Protein AF-A0A952B3N2-F1 (afdb_monomer_lite)

Radius of gyration: 26.44 Å; chains: 1; bounding box: 56×38×60 Å

Secondary structure (DSSP, 8-state):
------------------------S-TT---TTGGGS----S--------HHHHHHHTTSS-HHHHHHHHHHHHH-TTS-HHHHHTT--

Foldseek 3D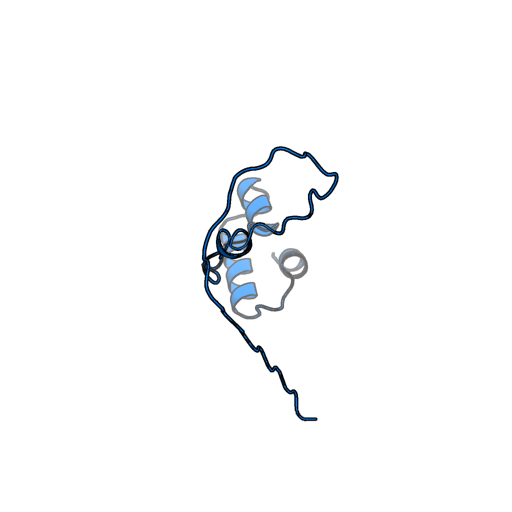i:
DDDDDDDDDDDDDDDDDDDDDDPDPCPPPPPPCPVVVDDDDDDPPPPPCDPLNVCVVVVVDDPVQSVVLVVVCVVPVPDDSVVSNVVGD

pLDDT: mean 73.14, std 18.51, range [41.62, 96.5]

Structure (mmCIF, N/CA/C/O backbone):
data_AF-A0A952B3N2-F1
#
_entry.id   AF-A0A952B3N2-F1
#
loop_
_atom_site.group_PDB
_atom_site.id
_atom_site.type_symbol
_atom_site.label_atom_id
_atom_site.label_alt_id
_atom_site.label_comp_id
_atom_site.label_asym_id
_ato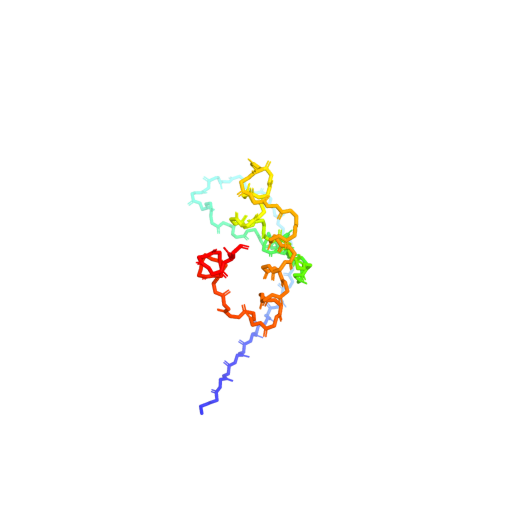m_site.label_entity_id
_atom_site.label_seq_id
_atom_site.pdbx_PDB_ins_code
_atom_site.Cartn_x
_atom_site.Cartn_y
_atom_site.Cartn_z
_atom_site.occupancy
_atom_site.B_iso_or_equiv
_atom_site.auth_seq_id
_atom_site.auth_comp_id
_atom_site.auth_asym_id
_atom_site.auth_atom_id
_atom_site.pdbx_PDB_model_num
ATOM 1 N N . MET A 1 1 ? 27.158 -30.527 -5.273 1.00 41.62 1 MET A N 1
ATOM 2 C CA . MET A 1 1 ? 27.066 -30.095 -6.684 1.00 41.62 1 MET A CA 1
ATOM 3 C C . MET A 1 1 ? 27.881 -28.818 -6.820 1.00 41.62 1 MET A C 1
ATOM 5 O O . MET A 1 1 ? 27.648 -27.902 -6.046 1.00 41.62 1 MET A O 1
ATOM 9 N N . LYS A 1 2 ? 28.911 -28.798 -7.673 1.00 53.66 2 LYS A N 1
ATOM 10 C CA . LYS A 1 2 ? 29.803 -27.640 -7.857 1.00 53.66 2 LYS A CA 1
ATOM 11 C C . LYS A 1 2 ? 29.393 -26.944 -9.155 1.00 53.66 2 LYS A C 1
ATOM 13 O O . LYS A 1 2 ? 29.475 -27.568 -10.207 1.00 53.66 2 LYS A O 1
ATOM 18 N N . SER A 1 3 ? 28.901 -25.711 -9.061 1.00 47.06 3 SER A N 1
ATOM 19 C CA . SER A 1 3 ? 28.593 -24.879 -10.227 1.00 47.06 3 SER A CA 1
ATOM 20 C C . SER A 1 3 ? 29.884 -24.227 -10.716 1.00 47.06 3 SER A C 1
ATOM 22 O O . SER A 1 3 ? 30.561 -23.550 -9.944 1.00 47.06 3 SER A O 1
ATOM 24 N N . PHE A 1 4 ? 30.245 -24.470 -11.973 1.00 56.75 4 PHE A N 1
ATOM 25 C CA . PHE A 1 4 ? 31.351 -23.804 -12.651 1.00 56.75 4 PHE A CA 1
ATOM 26 C C . PHE A 1 4 ? 30.756 -22.758 -13.597 1.00 56.75 4 PHE A C 1
ATOM 28 O O . PHE A 1 4 ? 30.355 -23.091 -14.708 1.00 56.75 4 PHE A O 1
ATOM 35 N N . LEU A 1 5 ? 30.686 -21.498 -13.162 1.00 52.97 5 LEU A N 1
ATOM 36 C CA . LEU A 1 5 ? 30.446 -20.366 -14.060 1.00 52.97 5 LEU A CA 1
ATOM 37 C C . LEU A 1 5 ? 31.803 -19.838 -14.533 1.00 52.97 5 LEU A C 1
ATOM 39 O O . LEU A 1 5 ? 32.477 -19.096 -13.822 1.00 52.97 5 LEU A O 1
ATOM 43 N N . GLY A 1 6 ? 32.222 -20.269 -15.720 1.00 43.66 6 GLY A N 1
ATOM 44 C CA . GLY A 1 6 ? 33.392 -19.738 -16.411 1.00 43.66 6 GLY A CA 1
ATOM 45 C C . GLY A 1 6 ? 32.964 -18.758 -17.496 1.00 43.66 6 GLY A C 1
ATOM 46 O O . GLY A 1 6 ? 32.546 -19.186 -18.566 1.00 43.66 6 GLY A O 1
ATOM 47 N N . PHE A 1 7 ? 33.102 -17.456 -17.247 1.00 57.56 7 PHE A N 1
ATOM 48 C CA . PHE A 1 7 ? 33.068 -16.448 -18.307 1.00 57.56 7 PHE A CA 1
ATOM 49 C C . PHE A 1 7 ? 34.498 -16.233 -18.811 1.00 57.56 7 PHE A C 1
ATOM 51 O O . PHE A 1 7 ? 35.312 -15.607 -18.134 1.00 57.56 7 PHE A O 1
ATOM 58 N N . GLN A 1 8 ? 34.831 -16.769 -19.988 1.00 53.66 8 GLN A N 1
ATOM 59 C CA . GLN A 1 8 ? 36.034 -16.348 -20.708 1.00 53.66 8 GLN A CA 1
ATOM 60 C C . GLN A 1 8 ? 35.679 -15.178 -21.626 1.00 53.66 8 GLN A C 1
ATOM 62 O O . GLN A 1 8 ? 35.129 -15.379 -22.705 1.00 53.66 8 GLN A O 1
ATOM 67 N N . LEU A 1 9 ? 36.040 -13.956 -21.224 1.00 53.19 9 LEU A N 1
ATOM 68 C CA . LEU A 1 9 ? 36.166 -12.842 -22.162 1.00 53.19 9 LEU A CA 1
ATOM 69 C C . LEU A 1 9 ? 37.513 -12.967 -22.884 1.00 53.19 9 LEU A C 1
ATOM 71 O O . LEU A 1 9 ? 38.571 -12.717 -22.305 1.00 53.19 9 LEU A O 1
ATOM 75 N N . LYS A 1 10 ? 37.480 -13.343 -24.163 1.00 44.09 10 LYS A N 1
ATOM 76 C CA . LYS A 1 10 ? 38.637 -13.257 -25.059 1.00 44.09 10 LYS A CA 1
ATOM 77 C C . LYS A 1 10 ? 38.502 -11.986 -25.900 1.00 44.09 10 LYS A C 1
ATOM 79 O O . LYS A 1 10 ? 38.006 -12.027 -27.016 1.00 44.09 10 LYS A O 1
ATOM 84 N N . GLY A 1 11 ? 38.928 -10.848 -25.358 1.00 49.94 11 GLY A N 1
ATOM 85 C CA . GLY A 1 11 ? 39.071 -9.623 -26.145 1.00 49.94 11 GLY A CA 1
ATOM 86 C C . GLY A 1 11 ? 40.335 -9.688 -27.002 1.00 49.94 11 GLY A C 1
ATOM 87 O O . GLY A 1 11 ? 41.434 -9.810 -26.457 1.00 49.94 11 GLY A O 1
ATOM 88 N N . LYS A 1 12 ? 40.201 -9.603 -28.330 1.00 43.06 12 LYS A N 1
ATOM 89 C CA . LYS A 1 12 ? 41.318 -9.290 -29.230 1.00 43.06 12 LYS A CA 1
ATOM 90 C C . LYS A 1 12 ? 40.925 -8.213 -30.245 1.00 43.06 12 LYS A C 1
ATOM 92 O O . LYS A 1 12 ? 39.978 -8.391 -30.993 1.00 43.06 12 LYS A O 1
ATOM 97 N N . GLN A 1 13 ? 41.699 -7.128 -30.166 1.00 42.06 13 GLN A N 1
ATOM 98 C CA . GLN A 1 13 ? 42.068 -6.095 -31.143 1.00 42.06 13 GLN A CA 1
ATOM 99 C C . GLN A 1 13 ? 41.140 -5.803 -32.331 1.00 42.06 13 GLN A C 1
ATOM 101 O O . GLN A 1 13 ? 40.990 -6.601 -33.248 1.00 42.06 13 GLN A O 1
ATOM 106 N N . SER A 1 14 ? 40.661 -4.559 -32.340 1.00 46.56 14 SER A N 1
ATOM 107 C CA . SER A 1 14 ? 40.159 -3.836 -33.505 1.00 46.56 14 SER A CA 1
ATOM 108 C C . SER A 1 14 ? 41.333 -3.318 -34.337 1.00 46.56 14 SER A C 1
ATOM 110 O O . SER A 1 14 ? 42.034 -2.419 -33.876 1.00 46.56 14 SER A O 1
ATOM 112 N N . GLU A 1 15 ? 41.490 -3.811 -35.566 1.00 52.44 15 GLU A N 1
ATOM 113 C CA . GLU A 1 15 ? 42.245 -3.132 -36.623 1.00 52.44 15 GLU A CA 1
ATOM 114 C C . GLU A 1 15 ? 41.504 -3.251 -37.974 1.00 52.44 15 GLU A C 1
ATOM 116 O O . GLU A 1 15 ? 41.337 -4.348 -38.495 1.00 52.44 15 GLU A O 1
ATOM 121 N N . ASN A 1 16 ? 41.129 -2.082 -38.521 1.00 50.59 16 ASN A N 1
ATOM 122 C CA . ASN A 1 16 ? 40.753 -1.754 -39.912 1.00 50.59 16 ASN A CA 1
ATOM 123 C C . ASN A 1 16 ? 39.414 -2.275 -40.489 1.00 50.59 16 ASN A C 1
ATOM 125 O O . ASN A 1 16 ? 39.297 -3.442 -40.836 1.00 50.59 16 ASN A O 1
ATOM 129 N N . ASN A 1 17 ? 38.473 -1.357 -40.766 1.00 45.25 17 ASN A N 1
ATOM 130 C CA . ASN A 1 17 ? 37.304 -1.603 -41.628 1.00 45.25 17 ASN A CA 1
ATOM 131 C C . ASN A 1 17 ? 37.323 -0.670 -42.855 1.00 45.25 17 ASN A C 1
ATOM 133 O O . ASN A 1 17 ? 37.286 0.550 -42.670 1.00 45.25 17 ASN A O 1
ATOM 137 N N . PRO A 1 18 ? 37.308 -1.184 -44.098 1.00 48.28 18 PRO A N 1
ATOM 138 C CA . PRO A 1 18 ? 36.745 -0.466 -45.230 1.00 48.28 18 PRO A CA 1
ATOM 139 C C . PRO A 1 18 ? 35.226 -0.700 -45.293 1.00 48.28 18 PRO A C 1
ATOM 141 O O . PRO A 1 18 ? 34.743 -1.816 -45.122 1.00 48.28 18 PRO A O 1
ATOM 144 N N . ILE A 1 19 ? 34.486 0.382 -45.525 1.00 53.22 19 ILE A N 1
ATOM 145 C CA . ILE A 1 19 ? 33.029 0.403 -45.690 1.00 53.22 19 ILE A CA 1
ATOM 146 C C . ILE A 1 19 ? 32.694 -0.231 -47.046 1.00 53.22 19 ILE A C 1
ATOM 148 O O . ILE A 1 19 ? 33.140 0.283 -48.072 1.00 53.22 19 ILE A O 1
ATOM 152 N N . ILE A 1 20 ? 31.914 -1.314 -47.057 1.00 51.38 20 ILE A N 1
ATOM 153 C CA . ILE A 1 20 ? 31.260 -1.831 -48.266 1.00 51.38 20 ILE A CA 1
ATOM 154 C C . ILE A 1 20 ? 29.766 -1.963 -47.970 1.00 51.38 20 ILE A C 1
ATOM 156 O O . ILE A 1 20 ? 29.368 -2.625 -47.014 1.00 51.38 20 ILE A O 1
ATOM 160 N N . GLU A 1 21 ? 28.980 -1.257 -48.784 1.00 58.72 21 GLU A N 1
ATOM 161 C CA . GLU A 1 21 ? 27.535 -1.387 -48.944 1.00 58.72 21 GLU A CA 1
ATOM 162 C C . GLU A 1 21 ? 27.195 -2.815 -49.371 1.00 58.72 21 GLU A C 1
ATOM 164 O O . GLU A 1 21 ? 27.499 -3.186 -50.496 1.00 58.72 21 GLU A O 1
ATOM 169 N N . ASP A 1 22 ? 26.550 -3.588 -48.504 1.00 48.84 22 ASP A N 1
ATOM 170 C CA . ASP A 1 22 ? 25.654 -4.669 -48.911 1.00 48.84 22 ASP A CA 1
ATOM 171 C C . ASP A 1 22 ? 24.660 -4.900 -47.767 1.00 48.84 22 ASP A C 1
ATOM 173 O O . ASP A 1 22 ? 25.005 -5.347 -46.675 1.00 48.84 22 ASP A O 1
ATOM 177 N N . LEU A 1 23 ? 23.410 -4.501 -48.005 1.00 58.28 23 LEU A N 1
ATOM 178 C CA . LEU A 1 23 ? 22.283 -4.693 -47.098 1.00 58.28 23 LEU A CA 1
ATOM 179 C C . LEU A 1 23 ? 21.852 -6.165 -47.173 1.00 58.28 23 LEU A C 1
ATOM 181 O O . LEU A 1 23 ? 20.901 -6.508 -47.875 1.00 58.28 23 LEU A O 1
ATOM 185 N N . ASP A 1 24 ? 22.598 -7.029 -46.487 1.00 49.56 24 ASP A N 1
ATOM 186 C CA . ASP A 1 24 ? 22.232 -8.423 -46.259 1.00 49.56 24 ASP A CA 1
ATOM 187 C C . ASP A 1 24 ? 21.190 -8.510 -45.133 1.00 49.56 24 ASP A C 1
ATOM 189 O O . ASP A 1 24 ? 21.170 -7.730 -44.179 1.00 49.56 24 ASP A O 1
ATOM 193 N N . THR A 1 25 ? 20.285 -9.467 -45.269 1.00 54.78 25 THR A N 1
ATOM 194 C CA . THR A 1 25 ? 19.196 -9.811 -44.349 1.00 54.78 25 THR A CA 1
ATOM 195 C C . THR A 1 25 ? 19.699 -10.409 -43.027 1.00 54.78 25 THR A C 1
ATOM 197 O O . THR A 1 25 ? 19.282 -11.491 -42.624 1.00 54.78 25 THR A O 1
ATOM 200 N N . SER A 1 26 ? 20.575 -9.700 -42.319 1.00 49.50 26 SER A N 1
ATOM 201 C CA . SER A 1 26 ? 21.026 -10.034 -40.970 1.00 49.50 26 SER A CA 1
ATOM 202 C C . SER A 1 26 ? 20.741 -8.879 -40.010 1.00 49.50 26 SER A C 1
ATOM 204 O O . SER A 1 26 ? 21.645 -8.263 -39.454 1.00 49.50 26 SER A O 1
ATOM 206 N N . CYS A 1 27 ? 19.465 -8.580 -39.758 1.00 48.56 27 CYS A N 1
ATOM 207 C CA . CYS A 1 27 ? 19.065 -7.671 -38.673 1.00 48.56 27 CYS A CA 1
ATOM 208 C C . CYS A 1 27 ? 19.310 -8.257 -37.262 1.00 48.56 27 CYS A C 1
ATOM 210 O O . CYS A 1 27 ? 18.621 -7.875 -36.323 1.00 48.56 27 CYS A O 1
ATOM 212 N N . ASP A 1 28 ? 20.286 -9.153 -37.116 1.00 56.38 28 ASP A N 1
ATOM 213 C CA . ASP A 1 28 ? 20.730 -9.746 -35.854 1.00 56.38 28 ASP A CA 1
ATOM 214 C C . ASP A 1 28 ? 22.191 -9.360 -35.557 1.00 56.38 28 ASP A C 1
ATOM 216 O O . ASP A 1 28 ? 22.929 -10.089 -34.894 1.00 56.38 28 ASP A O 1
ATOM 220 N N . GLU A 1 29 ? 22.647 -8.202 -36.046 1.00 61.59 29 GLU A N 1
ATOM 221 C CA . GLU A 1 29 ? 23.822 -7.554 -35.469 1.00 61.59 29 GLU A CA 1
ATOM 222 C C . GLU A 1 29 ? 23.454 -7.129 -34.045 1.00 61.59 29 GLU A C 1
ATOM 224 O O . GLU A 1 29 ? 22.888 -6.059 -33.811 1.00 61.59 29 GLU A O 1
ATOM 229 N N . GLU A 1 30 ? 23.717 -8.012 -33.079 1.00 64.19 30 GLU A N 1
ATOM 230 C CA . GLU A 1 30 ? 23.617 -7.700 -31.659 1.00 64.19 30 GLU A CA 1
ATOM 231 C C . GLU A 1 30 ? 24.422 -6.423 -31.393 1.00 64.19 30 GLU A C 1
ATOM 233 O O . GLU A 1 30 ? 25.656 -6.426 -31.385 1.00 64.19 30 GLU A O 1
ATOM 238 N N . ILE A 1 31 ? 23.726 -5.301 -31.194 1.00 69.06 31 ILE A N 1
ATOM 239 C CA . ILE A 1 31 ? 24.371 -4.033 -30.867 1.00 69.06 31 ILE A CA 1
ATOM 240 C C . ILE A 1 31 ? 24.959 -4.182 -29.461 1.00 69.06 31 ILE A C 1
ATOM 242 O O . ILE A 1 31 ? 24.276 -4.036 -28.440 1.00 69.06 31 ILE A O 1
ATOM 246 N N . SER A 1 32 ? 26.249 -4.511 -29.423 1.00 69.69 32 SER A N 1
ATOM 247 C CA . SER A 1 32 ? 27.024 -4.669 -28.199 1.00 69.69 32 SER A CA 1
ATOM 248 C C . SER A 1 32 ? 26.899 -3.407 -27.345 1.00 69.69 32 SER A C 1
ATOM 250 O O . SER A 1 32 ? 27.235 -2.307 -27.780 1.00 69.69 32 SER A O 1
ATOM 252 N N . GLY A 1 33 ? 26.373 -3.562 -26.128 1.00 69.62 33 GLY A N 1
ATOM 253 C CA . GLY A 1 33 ? 26.194 -2.465 -25.177 1.00 69.62 33 GLY A CA 1
ATOM 254 C C . GLY A 1 33 ? 24.763 -1.941 -25.024 1.00 69.62 33 GLY A C 1
ATOM 255 O O . GLY A 1 33 ? 24.508 -1.258 -24.037 1.00 69.62 33 GLY A O 1
ATOM 256 N N . LEU A 1 34 ? 23.794 -2.308 -25.880 1.00 72.38 34 LEU A N 1
ATOM 257 C CA . LEU A 1 34 ? 22.384 -1.936 -25.635 1.00 72.38 34 LEU A CA 1
ATOM 258 C C . LEU A 1 34 ? 21.849 -2.508 -24.316 1.00 72.38 34 LEU A C 1
ATOM 260 O O . LEU A 1 34 ? 21.099 -1.840 -23.608 1.00 72.38 34 LEU A O 1
ATOM 264 N N . SER A 1 35 ? 22.289 -3.710 -23.941 1.00 68.81 35 SER A N 1
ATOM 265 C CA . SER A 1 35 ? 21.963 -4.336 -22.654 1.00 68.81 35 SER A CA 1
ATOM 266 C C . SER A 1 35 ? 22.511 -3.573 -21.440 1.00 68.81 35 SER A C 1
ATOM 268 O O . SER A 1 35 ? 22.083 -3.831 -20.320 1.00 68.81 35 SER A O 1
ATOM 270 N N . GLN A 1 36 ? 23.427 -2.621 -21.646 1.00 72.50 36 GLN A N 1
ATOM 271 C CA . GLN A 1 36 ? 23.991 -1.765 -20.598 1.00 72.50 36 GLN A CA 1
ATOM 272 C C . GLN A 1 36 ? 23.219 -0.444 -20.441 1.00 72.50 36 GLN A C 1
ATOM 274 O O . GLN A 1 36 ? 23.426 0.263 -19.458 1.00 72.50 36 GLN A O 1
ATOM 279 N N . LEU A 1 37 ? 22.324 -0.104 -21.381 1.00 78.56 37 LEU A N 1
ATOM 280 C CA . LEU A 1 37 ? 21.572 1.158 -21.365 1.00 78.56 37 LEU A CA 1
ATOM 281 C C . LEU A 1 37 ? 20.420 1.168 -20.355 1.00 78.56 37 LEU A C 1
ATOM 283 O O . LEU A 1 37 ? 19.965 2.240 -19.961 1.00 78.56 37 LEU A O 1
ATOM 287 N N . TYR A 1 38 ? 19.951 -0.005 -19.927 1.00 71.31 38 TYR A N 1
ATOM 288 C CA . TYR A 1 38 ? 18.916 -0.129 -18.907 1.00 71.31 38 TYR A CA 1
ATOM 289 C C . TYR A 1 38 ? 19.418 -0.980 -17.744 1.00 71.31 38 TYR A C 1
ATOM 291 O O . TYR A 1 38 ? 19.236 -2.194 -17.697 1.00 71.31 38 TYR A O 1
ATOM 299 N N . CYS A 1 39 ? 20.065 -0.310 -16.796 1.00 69.12 39 CYS A N 1
ATOM 300 C CA . CYS A 1 39 ? 20.381 -0.858 -15.487 1.00 69.12 39 CYS A CA 1
ATOM 301 C C . CYS A 1 39 ? 19.538 -0.073 -14.474 1.00 69.12 39 CYS A C 1
ATOM 303 O O . CYS A 1 39 ? 19.999 0.963 -13.988 1.00 69.12 39 CYS A O 1
ATOM 305 N N . PRO A 1 40 ? 18.265 -0.458 -14.251 1.00 72.62 40 PRO A N 1
ATOM 306 C CA . PRO A 1 40 ? 17.435 0.234 -13.279 1.00 72.62 40 PRO A CA 1
ATOM 307 C C . PRO A 1 40 ? 18.153 0.191 -11.934 1.00 72.62 40 PRO A C 1
ATOM 309 O O . PRO A 1 40 ? 18.727 -0.837 -11.564 1.00 72.62 40 PRO A O 1
ATOM 312 N N . GLU A 1 41 ? 18.160 1.320 -11.226 1.00 77.00 41 GLU A N 1
ATOM 313 C CA . GLU A 1 41 ? 18.751 1.369 -9.894 1.00 77.00 41 GLU A CA 1
ATOM 314 C C . GLU A 1 41 ? 18.148 0.245 -9.038 1.00 77.00 41 GLU A C 1
ATOM 316 O O . GLU A 1 41 ? 16.935 0.015 -9.123 1.00 77.00 41 GLU A O 1
ATOM 321 N N . PRO A 1 42 ? 18.966 -0.480 -8.250 1.00 66.19 42 PRO A N 1
ATOM 322 C CA . PRO A 1 42 ? 18.484 -1.558 -7.404 1.00 66.19 42 PRO A CA 1
ATOM 323 C C . PRO A 1 42 ? 17.501 -0.984 -6.384 1.00 66.19 42 PRO A C 1
ATOM 325 O O . PRO A 1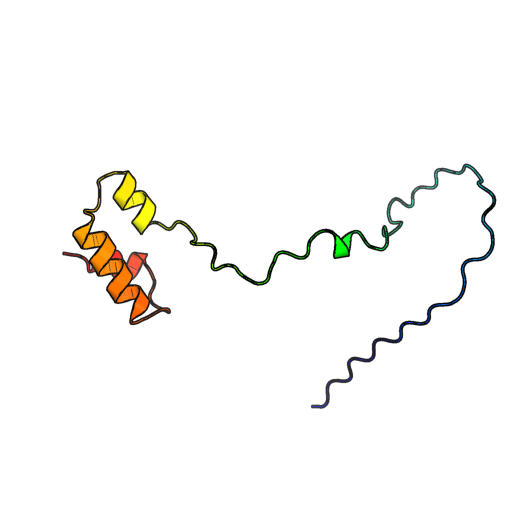 42 ? 17.895 -0.405 -5.376 1.00 66.19 42 PRO A O 1
ATOM 328 N N . GLU A 1 43 ? 16.222 -1.112 -6.729 1.00 64.25 43 GLU A N 1
ATOM 329 C CA . GLU A 1 43 ? 15.034 -0.920 -5.910 1.00 64.25 43 GLU A CA 1
ATOM 330 C C . GLU A 1 43 ? 15.161 0.214 -4.881 1.00 64.25 43 GLU A C 1
ATOM 332 O O . GLU A 1 43 ? 15.175 0.002 -3.668 1.00 64.25 43 GLU A O 1
ATOM 337 N N . SER A 1 44 ? 15.094 1.462 -5.358 1.00 58.28 44 SER A N 1
ATOM 338 C CA . SER A 1 44 ? 14.249 2.410 -4.626 1.00 58.28 44 SER A CA 1
ATOM 339 C C . SER A 1 44 ? 12.908 1.706 -4.481 1.00 58.28 44 SER A C 1
ATOM 341 O O . SER A 1 44 ? 12.336 1.336 -5.506 1.00 58.28 44 SER A O 1
ATOM 343 N N . ALA A 1 45 ? 12.481 1.412 -3.249 1.00 63.00 45 ALA A N 1
ATOM 344 C CA . ALA A 1 45 ? 11.224 0.731 -2.978 1.00 63.00 45 ALA A CA 1
ATOM 345 C C . ALA A 1 45 ? 10.114 1.488 -3.710 1.00 63.00 45 ALA A C 1
ATOM 347 O O . ALA A 1 45 ? 9.610 2.506 -3.229 1.00 63.00 45 ALA A O 1
ATOM 348 N N . ALA A 1 46 ? 9.796 1.037 -4.923 1.00 60.50 46 ALA A N 1
ATOM 349 C CA . ALA A 1 46 ? 8.763 1.634 -5.724 1.00 60.50 46 ALA A CA 1
ATOM 350 C C . ALA A 1 46 ? 7.511 1.376 -4.907 1.00 60.50 46 ALA A C 1
ATOM 352 O O . ALA A 1 46 ? 7.133 0.223 -4.703 1.00 60.50 46 ALA A O 1
ATOM 353 N N . ASN A 1 47 ? 6.933 2.435 -4.340 1.00 65.25 47 ASN A N 1
ATOM 354 C CA . ASN A 1 47 ? 5.647 2.337 -3.677 1.00 65.25 47 ASN A CA 1
ATOM 355 C C . ASN A 1 47 ? 4.653 1.938 -4.769 1.00 65.25 47 ASN A C 1
ATOM 357 O O . ASN A 1 47 ? 4.130 2.789 -5.489 1.00 65.25 47 ASN A O 1
ATOM 361 N N . VAL A 1 48 ? 4.487 0.629 -4.964 1.00 76.31 48 VAL A N 1
ATOM 362 C CA . VAL A 1 48 ? 3.539 0.078 -5.916 1.00 76.31 48 VAL A CA 1
ATOM 363 C C . VAL A 1 48 ? 2.175 0.459 -5.380 1.00 76.31 48 VAL A C 1
ATOM 365 O O . VAL A 1 48 ? 1.754 -0.025 -4.330 1.00 76.31 48 VAL A O 1
ATOM 368 N N . ARG A 1 49 ? 1.522 1.379 -6.089 1.00 86.44 49 ARG A N 1
ATOM 369 C CA . ARG A 1 49 ? 0.165 1.811 -5.783 1.00 86.44 49 ARG A CA 1
ATOM 370 C C . ARG A 1 49 ? -0.745 0.599 -5.867 1.00 86.44 49 ARG A C 1
ATOM 372 O O . ARG A 1 49 ? -0.818 -0.046 -6.914 1.00 86.44 49 ARG A O 1
ATOM 379 N N . ASP A 1 50 ? -1.399 0.280 -4.764 1.00 89.69 50 ASP A N 1
ATOM 380 C CA . ASP A 1 50 ? -2.225 -0.917 -4.653 1.00 89.69 50 ASP A CA 1
ATOM 381 C C . ASP A 1 50 ? -3.711 -0.576 -4.485 1.00 89.69 50 ASP A C 1
ATOM 383 O O . ASP A 1 50 ? -4.139 0.581 -4.527 1.00 89.69 50 ASP A O 1
ATOM 387 N N . VAL A 1 51 ? -4.527 -1.617 -4.312 1.00 92.38 51 VAL A N 1
ATOM 388 C CA . VAL A 1 51 ? -5.977 -1.483 -4.143 1.00 92.38 51 VAL A CA 1
ATOM 389 C C . VAL A 1 51 ? -6.353 -0.616 -2.935 1.00 92.38 51 VAL A C 1
ATOM 391 O O . VAL A 1 51 ? -7.365 0.081 -2.985 1.00 92.38 51 VAL A O 1
ATOM 394 N N . ALA A 1 52 ? -5.549 -0.603 -1.866 1.00 93.25 52 ALA A N 1
ATOM 395 C CA . ALA A 1 52 ? -5.827 0.222 -0.696 1.00 93.25 52 ALA A CA 1
ATOM 396 C C . ALA A 1 52 ? -5.650 1.711 -1.034 1.00 93.25 52 ALA A C 1
ATOM 398 O O . ALA A 1 52 ? -6.479 2.531 -0.641 1.00 93.25 52 ALA A O 1
ATOM 399 N N . ASP A 1 53 ? -4.633 2.068 -1.816 1.00 93.56 53 ASP A N 1
ATOM 400 C CA . ASP A 1 53 ? -4.430 3.456 -2.247 1.00 93.56 53 ASP A CA 1
ATOM 401 C C . ASP A 1 53 ? -5.570 3.939 -3.154 1.00 93.56 53 ASP A C 1
ATOM 403 O O . ASP A 1 53 ? -6.110 5.027 -2.952 1.00 93.56 53 ASP A O 1
ATOM 407 N N . VAL A 1 54 ? -6.021 3.092 -4.086 1.00 94.06 54 VAL A N 1
ATOM 408 C CA . VAL A 1 54 ? -7.162 3.404 -4.964 1.00 94.06 54 VAL A CA 1
ATOM 409 C C . VAL A 1 54 ? -8.446 3.617 -4.154 1.00 94.06 54 VAL A C 1
ATOM 411 O O . VAL A 1 54 ? -9.191 4.569 -4.392 1.00 94.06 54 VAL A O 1
ATOM 414 N N . LEU A 1 55 ? -8.713 2.768 -3.158 1.00 94.44 55 LEU A N 1
ATOM 415 C CA . LEU A 1 55 ? -9.902 2.899 -2.309 1.00 94.44 55 LEU A CA 1
ATOM 416 C C . LEU A 1 55 ? -9.888 4.181 -1.465 1.00 94.44 55 LEU A C 1
ATOM 418 O O . LEU A 1 55 ? -10.951 4.773 -1.247 1.00 94.44 55 LEU A O 1
ATOM 422 N N . LEU A 1 56 ? -8.710 4.617 -1.011 1.00 95.38 56 LEU A N 1
ATOM 423 C CA . LEU A 1 56 ? -8.552 5.875 -0.284 1.00 95.38 56 LEU A CA 1
ATOM 424 C C . LEU A 1 56 ? -8.889 7.076 -1.176 1.00 95.38 56 LEU A C 1
ATOM 426 O O . LEU A 1 56 ? -9.700 7.925 -0.808 1.00 95.38 56 LEU A O 1
ATOM 430 N N . GLU A 1 57 ? -8.334 7.118 -2.384 1.00 95.62 57 GLU A N 1
ATOM 431 C CA . GLU A 1 57 ? -8.563 8.203 -3.345 1.00 95.62 57 GLU A CA 1
ATOM 432 C C . GLU A 1 57 ? -10.018 8.297 -3.801 1.00 95.62 57 GLU A C 1
ATOM 434 O O . GLU A 1 57 ? -10.578 9.388 -3.924 1.00 95.62 57 GLU A O 1
ATOM 439 N N . MET A 1 58 ? -10.666 7.145 -3.985 1.00 96.50 58 MET A N 1
ATOM 440 C CA . MET A 1 58 ? -12.093 7.059 -4.294 1.00 96.50 58 MET A CA 1
ATOM 441 C C . MET A 1 58 ? -12.992 7.419 -3.103 1.00 96.50 58 MET A C 1
ATOM 443 O O . MET A 1 58 ? -14.219 7.354 -3.224 1.00 96.50 58 MET A O 1
ATOM 447 N N . LYS A 1 59 ? -12.413 7.772 -1.947 1.00 95.62 59 LYS A N 1
ATOM 448 C CA . LYS A 1 59 ? -13.121 8.047 -0.688 1.00 95.62 59 LYS A CA 1
ATOM 449 C C . LYS A 1 59 ? -14.018 6.880 -0.255 1.00 95.62 59 LYS A C 1
ATOM 451 O O . LYS A 1 59 ? -15.058 7.081 0.370 1.00 95.62 59 LYS A O 1
ATOM 456 N N . LYS A 1 60 ? -13.636 5.652 -0.624 1.00 95.19 60 LYS A N 1
ATOM 457 C CA . LYS A 1 60 ? -14.284 4.394 -0.208 1.00 95.19 60 LYS A CA 1
ATOM 458 C C . LYS A 1 60 ? -13.642 3.799 1.040 1.00 95.19 60 LYS A C 1
ATOM 460 O O . LYS A 1 60 ? -14.226 2.918 1.657 1.00 95.19 60 LYS A O 1
ATOM 465 N N . MET A 1 61 ? -12.477 4.309 1.416 1.00 94.69 61 MET A N 1
ATOM 466 C CA . MET A 1 61 ? -11.782 4.009 2.655 1.00 94.69 61 MET A CA 1
ATOM 467 C C . MET A 1 61 ? -11.371 5.320 3.325 1.00 94.69 61 MET A C 1
ATOM 469 O O . MET A 1 61 ? -11.044 6.291 2.647 1.00 94.69 61 MET A O 1
ATOM 473 N N . THR A 1 62 ? -11.399 5.355 4.656 1.00 95.50 62 THR A N 1
ATOM 474 C CA . THR A 1 62 ? -10.925 6.515 5.425 1.00 95.50 62 THR A CA 1
ATOM 475 C C . THR A 1 62 ? -9.415 6.463 5.665 1.00 95.50 62 THR A C 1
ATOM 477 O O . THR A 1 62 ? -8.826 5.382 5.714 1.00 95.50 62 THR A O 1
ATOM 480 N N . ASP A 1 63 ? -8.792 7.616 5.931 1.00 95.31 63 ASP A N 1
ATOM 481 C CA . ASP A 1 63 ? -7.361 7.687 6.277 1.00 95.31 63 ASP A CA 1
ATOM 482 C C . ASP A 1 63 ? -7.005 6.793 7.477 1.00 95.31 63 ASP A C 1
ATOM 484 O O . ASP A 1 63 ? -5.955 6.152 7.509 1.00 95.31 63 ASP A O 1
ATOM 488 N N . LYS A 1 64 ? -7.906 6.698 8.467 1.00 95.12 64 LYS A N 1
ATOM 489 C CA . LYS A 1 64 ? -7.710 5.855 9.658 1.00 95.12 64 LYS A CA 1
ATOM 490 C C . LYS A 1 64 ? -7.657 4.368 9.304 1.00 95.12 64 LYS A C 1
ATOM 492 O O . LYS A 1 64 ? -6.815 3.641 9.832 1.00 95.12 64 LYS A O 1
ATOM 497 N N . GLN A 1 65 ? -8.544 3.924 8.418 1.00 94.06 65 GLN A N 1
ATOM 498 C CA . GLN A 1 65 ? -8.593 2.541 7.945 1.00 94.06 65 GLN A CA 1
ATOM 499 C C . GLN A 1 65 ? -7.364 2.204 7.096 1.00 94.06 65 GLN A C 1
ATOM 501 O O . GLN A 1 65 ? -6.734 1.172 7.333 1.00 94.06 65 GLN A O 1
ATOM 506 N N . HIS A 1 66 ? -6.954 3.107 6.198 1.00 95.06 66 HIS A N 1
ATOM 507 C CA . HIS A 1 66 ? -5.729 2.954 5.405 1.00 95.06 66 HIS A CA 1
ATOM 508 C C . HIS A 1 66 ? -4.488 2.846 6.300 1.00 95.06 66 HIS A C 1
ATOM 510 O O . HIS A 1 66 ? -3.717 1.893 6.189 1.00 95.06 66 HIS A O 1
ATOM 516 N N . ALA A 1 67 ? -4.340 3.744 7.278 1.00 93.62 67 ALA A N 1
ATOM 517 C CA . ALA A 1 67 ? -3.224 3.708 8.221 1.00 93.62 67 ALA A CA 1
ATOM 518 C C . ALA A 1 67 ? -3.193 2.407 9.046 1.00 93.62 67 ALA A C 1
ATOM 520 O O . ALA A 1 67 ? -2.128 1.820 9.263 1.00 93.62 67 ALA A O 1
ATOM 521 N N . SER A 1 68 ? -4.362 1.924 9.482 1.00 93.94 68 SER A N 1
A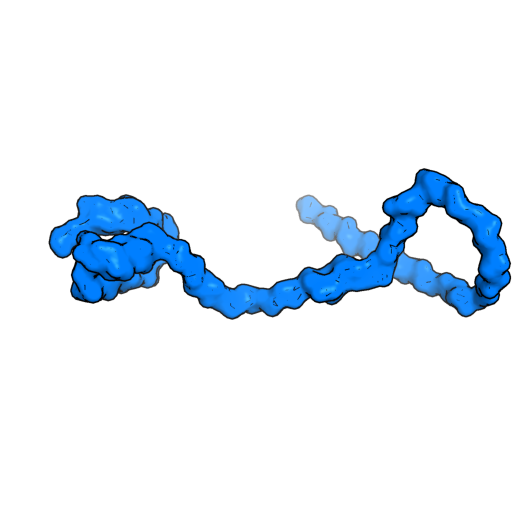TOM 522 C CA . SER A 1 68 ? -4.496 0.643 10.184 1.00 93.94 68 SER A CA 1
ATOM 52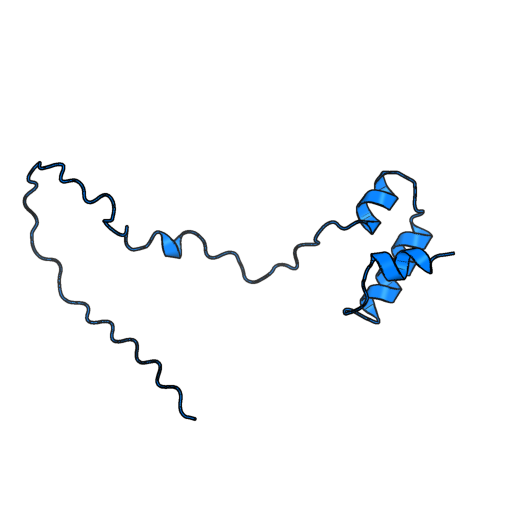3 C C . SER A 1 68 ? -4.076 -0.539 9.301 1.00 93.94 68 SER A C 1
ATOM 525 O O . SER A 1 68 ? -3.312 -1.400 9.750 1.00 93.94 68 SER A O 1
ATOM 527 N N . LEU A 1 69 ? -4.491 -0.547 8.028 1.00 93.88 69 LEU A N 1
ATOM 528 C CA . LEU A 1 69 ? -4.074 -1.544 7.038 1.00 93.88 69 LEU A CA 1
ATOM 529 C C . LEU A 1 69 ? -2.555 -1.572 6.891 1.00 93.88 69 LEU A C 1
ATOM 531 O O . LEU A 1 69 ? -1.941 -2.628 7.046 1.00 93.88 69 LEU A O 1
ATOM 535 N N . ARG A 1 70 ? -1.936 -0.411 6.646 1.00 92.50 70 ARG A N 1
ATOM 536 C CA . ARG A 1 70 ? -0.484 -0.299 6.443 1.00 92.50 70 ARG A CA 1
ATOM 537 C C . ARG A 1 70 ? 0.296 -0.748 7.673 1.00 92.50 70 ARG A C 1
ATOM 539 O O . ARG A 1 70 ? 1.328 -1.404 7.542 1.00 92.50 70 ARG A O 1
ATOM 546 N N . LYS A 1 71 ? -0.223 -0.485 8.876 1.00 92.94 71 LYS A N 1
ATOM 547 C CA . LYS A 1 71 ? 0.362 -0.997 10.123 1.00 92.94 71 LYS A CA 1
ATOM 548 C C . LYS A 1 71 ? 0.321 -2.528 10.186 1.00 92.94 71 LYS A C 1
ATOM 550 O O . LYS A 1 71 ? 1.336 -3.135 10.528 1.00 92.94 71 LYS A O 1
ATOM 555 N N . LYS A 1 72 ? -0.808 -3.153 9.825 1.00 91.38 72 LYS A N 1
ATOM 556 C CA . LYS A 1 72 ? -0.940 -4.622 9.773 1.00 91.38 72 LYS A CA 1
ATOM 557 C C . LYS A 1 72 ? -0.012 -5.235 8.718 1.00 91.38 72 LYS A C 1
ATOM 559 O O . LYS A 1 72 ? 0.686 -6.201 9.015 1.00 91.38 72 LYS A O 1
ATOM 564 N N . GLN A 1 73 ? 0.066 -4.636 7.533 1.00 90.44 73 GLN A N 1
ATOM 565 C CA . GLN A 1 73 ? 0.950 -5.091 6.457 1.00 90.44 73 GLN A CA 1
ATOM 566 C C . GLN A 1 73 ? 2.428 -4.989 6.855 1.00 90.44 73 GLN A C 1
ATOM 568 O O . GLN A 1 73 ? 3.193 -5.922 6.642 1.00 90.44 73 GLN A O 1
ATOM 573 N N . LYS A 1 74 ? 2.828 -3.906 7.535 1.00 89.75 74 LYS A N 1
ATOM 574 C CA . LYS A 1 74 ? 4.195 -3.759 8.056 1.00 89.75 74 LYS A CA 1
ATOM 575 C C . LYS A 1 74 ? 4.547 -4.823 9.102 1.00 89.75 74 LYS A C 1
ATOM 577 O O . LYS A 1 74 ? 5.690 -5.265 9.147 1.00 89.75 74 LYS A O 1
ATOM 582 N N . SER A 1 75 ? 3.590 -5.238 9.938 1.00 91.00 75 SER A N 1
ATOM 583 C CA . SER A 1 75 ? 3.804 -6.332 10.900 1.00 91.00 75 SER A CA 1
ATOM 584 C C . SER A 1 75 ? 3.836 -7.724 10.266 1.00 91.00 75 SER A C 1
ATOM 586 O O . SER A 1 75 ? 4.406 -8.636 10.857 1.00 91.00 75 SER A O 1
ATOM 588 N N . ASN A 1 76 ? 3.237 -7.897 9.084 1.00 89.50 76 ASN A N 1
ATOM 589 C CA . ASN A 1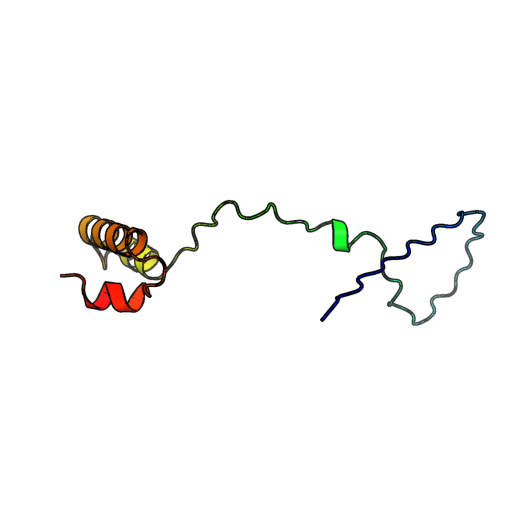 76 ? 3.222 -9.164 8.364 1.00 89.50 76 ASN A CA 1
ATOM 590 C C . ASN A 1 76 ? 3.346 -8.934 6.843 1.00 89.50 76 ASN A C 1
ATOM 592 O O . ASN A 1 76 ? 2.324 -8.892 6.150 1.00 89.50 76 ASN A O 1
ATOM 596 N N . PRO A 1 77 ? 4.580 -8.784 6.320 1.00 85.75 77 PRO A N 1
ATOM 597 C CA . PRO A 1 77 ? 4.819 -8.399 4.927 1.00 85.75 77 PRO A CA 1
ATOM 598 C C . PRO A 1 77 ? 4.313 -9.401 3.884 1.00 85.75 77 PRO A C 1
ATOM 600 O O . PRO A 1 77 ? 4.095 -9.023 2.740 1.00 85.75 77 PRO A O 1
ATOM 603 N N . SER A 1 78 ? 4.118 -10.668 4.261 1.00 88.50 78 SER A N 1
ATOM 604 C CA . SER A 1 78 ? 3.588 -11.707 3.368 1.00 88.50 78 SER A CA 1
ATOM 605 C C . SER A 1 78 ? 2.060 -11.712 3.277 1.00 88.50 78 SER A C 1
ATOM 607 O O . SER A 1 78 ? 1.493 -12.490 2.511 1.00 88.50 78 SER A O 1
ATOM 609 N N . SER A 1 79 ? 1.372 -10.876 4.062 1.00 86.00 79 SER A N 1
ATOM 610 C CA . SER A 1 79 ? -0.083 -10.804 4.041 1.00 86.00 79 SER A CA 1
ATOM 611 C C . SER A 1 79 ? -0.579 -10.092 2.786 1.00 86.00 79 SER A C 1
ATOM 613 O O . SER A 1 79 ? -0.216 -8.945 2.530 1.00 86.00 79 SER A O 1
ATOM 615 N N . ASP A 1 80 ? -1.498 -10.735 2.067 1.00 89.62 80 ASP A N 1
ATOM 616 C CA . ASP A 1 80 ? -2.228 -10.105 0.969 1.00 89.62 80 ASP A CA 1
ATOM 617 C C . ASP A 1 80 ? -3.066 -8.915 1.473 1.00 89.62 80 ASP A C 1
ATOM 619 O O . ASP A 1 80 ? -3.766 -9.000 2.490 1.00 89.62 80 ASP A O 1
ATOM 623 N N . VAL A 1 81 ? -2.993 -7.801 0.744 1.00 89.88 81 VAL A N 1
ATOM 624 C CA . VAL A 1 81 ? -3.716 -6.555 1.034 1.00 89.88 81 VAL A CA 1
ATOM 625 C C . VAL A 1 81 ? -5.223 -6.775 0.927 1.00 89.88 81 VAL A C 1
ATOM 627 O O . VAL A 1 81 ? -5.972 -6.277 1.769 1.00 89.88 81 VAL A O 1
ATOM 630 N N . SER A 1 82 ? -5.677 -7.574 -0.041 1.00 89.75 82 SER A N 1
ATOM 631 C CA . SER A 1 82 ? -7.104 -7.863 -0.239 1.00 89.75 82 SER A CA 1
ATOM 632 C C . SER A 1 82 ? -7.675 -8.641 0.951 1.00 89.75 82 SER A C 1
ATOM 634 O O . SER A 1 82 ? -8.731 -8.299 1.485 1.00 89.75 82 SER A O 1
ATOM 636 N N . ALA A 1 83 ? -6.929 -9.630 1.448 1.00 90.38 83 ALA A N 1
ATOM 637 C CA . ALA A 1 83 ? -7.275 -10.363 2.663 1.00 90.38 83 ALA A CA 1
ATOM 638 C C . ALA A 1 83 ? -7.282 -9.485 3.931 1.00 90.38 83 ALA A C 1
ATOM 640 O O . ALA A 1 83 ? -8.058 -9.749 4.855 1.00 90.38 83 ALA A O 1
ATOM 641 N N . LEU A 1 84 ? -6.429 -8.456 4.004 1.00 90.56 84 LEU A N 1
ATOM 642 C CA . LEU A 1 84 ? -6.435 -7.491 5.109 1.00 90.56 84 LEU A CA 1
ATOM 643 C C . LEU A 1 84 ? -7.638 -6.550 5.037 1.00 90.56 84 LEU A C 1
ATOM 645 O O . LEU A 1 84 ? -8.232 -6.279 6.079 1.00 90.56 84 LEU A O 1
ATOM 649 N N . LEU A 1 85 ? -8.021 -6.099 3.839 1.00 90.25 85 LEU A N 1
ATOM 650 C CA . LEU A 1 85 ? -9.175 -5.220 3.618 1.00 90.25 85 LEU A CA 1
ATOM 651 C C . LEU A 1 85 ? -10.487 -5.840 4.103 1.00 90.25 85 LEU A C 1
ATOM 653 O O . LEU A 1 85 ? -11.281 -5.158 4.739 1.00 90.25 85 LEU A O 1
ATOM 657 N N . LEU A 1 86 ? -10.683 -7.144 3.892 1.00 88.56 86 LEU A N 1
ATOM 658 C CA . LEU A 1 86 ? -11.868 -7.866 4.381 1.00 88.56 86 LEU A CA 1
ATOM 659 C C . LEU A 1 86 ? -11.980 -7.913 5.917 1.00 88.56 86 LEU A C 1
ATOM 661 O O . LEU A 1 86 ? -13.019 -8.293 6.446 1.00 88.56 86 LEU A O 1
ATOM 665 N N . LYS A 1 87 ? -10.908 -7.561 6.637 1.00 85.94 87 LYS A N 1
ATOM 666 C CA . LYS A 1 87 ? -10.814 -7.579 8.107 1.00 85.94 87 LYS A CA 1
ATOM 667 C C . LYS A 1 87 ? -10.679 -6.171 8.695 1.00 85.94 87 LYS A C 1
ATOM 669 O O . LYS A 1 87 ? -10.186 -6.016 9.819 1.00 85.94 87 LYS A O 1
ATOM 674 N N . ILE A 1 88 ? -10.984 -5.144 7.907 1.00 79.75 88 ILE A N 1
ATOM 675 C CA . ILE A 1 88 ? -10.990 -3.754 8.353 1.00 79.75 88 ILE A CA 1
ATOM 676 C C . ILE A 1 88 ? -12.424 -3.384 8.700 1.00 79.75 88 ILE A C 1
ATOM 678 O O . ILE A 1 88 ? -13.297 -3.400 7.838 1.00 79.75 88 ILE A O 1
ATOM 682 N N . GLU A 1 89 ? -12.630 -3.095 9.982 1.00 61.56 89 GLU A N 1
ATOM 683 C CA . GLU A 1 89 ? -13.857 -2.512 10.528 1.00 61.56 89 GLU A CA 1
ATOM 684 C C . GLU A 1 89 ? -13.837 -0.983 10.373 1.00 61.56 89 GLU A C 1
ATOM 686 O O . GLU A 1 89 ? -12.755 -0.365 10.545 1.00 61.56 89 GLU A O 1
#

Sequence (89 aa):
MKSFLGFQLKGKQSENNPIIEDLDTSCDEEISGLSQLYCPEPESAANVRDVADVLLEMKKMTDKQHASLRKKQKSNPSSDVSALLLKIE